Protein AF-A0A2K0TMP1-F1 (afdb_monomer)

Solvent-accessible surface area (backbone atoms only — not comparable to full-atom values): 8000 Å² total; per-residue (Å²): 134,85,77,76,78,78,83,84,78,79,80,67,74,76,76,42,83,90,82,24,94,43,70,71,46,28,53,32,49,29,32,30,68,50,30,31,37,39,66,62,42,82,74,44,82,75,46,75,49,75,48,69,54,91,88,48,73,89,45,79,44,72,51,75,42,67,46,66,42,67,35,92,82,50,64,29,93,57,67,67,81,79,81,83,75,72,62,87,88,44,94,84,62,69,68,80,75,79,22,64,34,68,48,76,90,85,43,91,80,86,81,91,75,55,78,86,70,63,76,131

Foldseek 3Di:
DDPPPPDDDDFFDDDDVVQDPDPVSRVQVRCCQFWVWGFPDFDDFPDWDWDADPVCNVDIDIDTDTDTDTDLPRQRPDDQPPDPDDPVPDPVPPPSRRGTDGDVVVDPDDDDDDPVRPDD

Sequence (120 aa):
MIQRQAAGELPGGSFEPTLDATILQAVGRELWEETGLRLRRARRLVNEVEFQDNHYTECLWRNATFVVDLDDTAIGTGRAATDHIRDKSNPRNVEPSILVRIDPQEHQDWGWATEAEVIN

pLDDT: mean 76.3, std 20.59, range [31.25, 97.69]

Organism: NCBI:txid398673

Structure (mmCIF, N/CA/C/O backbone):
data_AF-A0A2K0TMP1-F1
#
_entry.id   AF-A0A2K0TMP1-F1
#
loop_
_atom_site.group_PDB
_atom_site.id
_atom_site.type_symbol
_atom_site.label_atom_id
_atom_site.label_alt_id
_atom_site.label_comp_id
_atom_site.label_asym_id
_atom_site.label_entity_id
_atom_site.label_seq_id
_atom_site.pdbx_PDB_ins_code
_atom_site.Cartn_x
_atom_site.Cartn_y
_atom_site.Cartn_z
_atom_site.occupancy
_atom_site.B_iso_or_equiv
_atom_site.auth_seq_id
_atom_site.auth_comp_id
_atom_site.auth_asym_id
_atom_site.auth_atom_id
_atom_site.pdbx_PDB_model_num
ATOM 1 N N . MET A 1 1 ? 6.563 25.337 -23.089 1.00 31.95 1 MET A N 1
ATOM 2 C CA . MET A 1 1 ? 5.722 24.129 -22.977 1.00 31.95 1 MET A CA 1
ATOM 3 C C . MET A 1 1 ? 6.041 23.518 -21.622 1.00 31.95 1 MET A C 1
ATOM 5 O O . MET A 1 1 ? 7.115 22.958 -21.468 1.00 31.95 1 MET A O 1
ATOM 9 N N . ILE A 1 2 ? 5.222 23.790 -20.604 1.00 31.25 2 ILE A N 1
ATOM 10 C CA . ILE A 1 2 ? 5.467 23.307 -19.237 1.00 31.25 2 ILE A CA 1
ATOM 11 C C . ILE A 1 2 ? 4.972 21.863 -19.209 1.00 31.25 2 ILE A C 1
ATOM 13 O O . ILE A 1 2 ? 3.766 21.635 -19.268 1.00 31.25 2 ILE A O 1
ATOM 17 N N . GLN A 1 3 ? 5.892 20.899 -19.209 1.00 35.09 3 GLN A N 1
ATOM 18 C CA . GLN A 1 3 ? 5.539 19.520 -18.896 1.00 35.09 3 GLN A CA 1
ATOM 19 C C . GLN A 1 3 ? 5.089 19.499 -17.436 1.00 35.09 3 GLN A C 1
ATOM 21 O O . GLN A 1 3 ? 5.877 19.782 -16.536 1.00 35.09 3 GLN A O 1
ATOM 26 N N . ARG A 1 4 ? 3.798 19.252 -17.207 1.00 35.34 4 ARG A N 1
ATOM 27 C CA . ARG A 1 4 ? 3.301 18.920 -15.875 1.00 35.34 4 ARG A CA 1
ATOM 28 C C . ARG A 1 4 ? 3.963 17.596 -15.501 1.00 35.34 4 ARG A C 1
ATOM 30 O O . ARG A 1 4 ? 3.686 16.594 -16.150 1.00 35.34 4 ARG A O 1
ATOM 37 N N . GLN A 1 5 ? 4.854 17.601 -14.514 1.00 38.62 5 GLN A N 1
ATOM 38 C CA . GLN A 1 5 ? 5.232 16.369 -13.830 1.00 38.62 5 GLN A CA 1
ATOM 39 C C . GLN A 1 5 ? 3.940 15.803 -13.236 1.00 38.62 5 GLN A C 1
ATOM 41 O O . GLN A 1 5 ? 3.321 16.449 -12.391 1.00 38.62 5 GLN A O 1
ATOM 46 N N . ALA A 1 6 ? 3.476 14.659 -13.734 1.00 52.34 6 ALA A N 1
ATOM 47 C CA . ALA A 1 6 ? 2.511 13.871 -12.987 1.00 52.34 6 ALA A CA 1
ATOM 48 C C . ALA A 1 6 ? 3.246 13.392 -11.729 1.00 52.34 6 ALA A C 1
ATOM 50 O O . ALA A 1 6 ? 4.286 12.743 -11.839 1.00 52.34 6 ALA A O 1
ATOM 51 N N . ALA A 1 7 ? 2.778 13.800 -10.550 1.00 65.88 7 ALA A N 1
ATOM 52 C CA . ALA A 1 7 ? 3.288 13.263 -9.298 1.00 65.88 7 ALA A CA 1
ATOM 53 C C . ALA A 1 7 ? 2.801 11.813 -9.203 1.00 65.88 7 ALA A C 1
ATOM 55 O O . ALA A 1 7 ? 1.596 11.578 -9.171 1.00 65.88 7 ALA A O 1
ATOM 56 N N . GLY A 1 8 ? 3.724 10.854 -9.265 1.00 74.19 8 GLY A N 1
ATOM 57 C CA . GLY A 1 8 ? 3.404 9.450 -9.032 1.00 74.19 8 GLY A CA 1
ATOM 58 C C . GLY A 1 8 ? 3.243 9.197 -7.537 1.00 74.19 8 GLY A C 1
ATOM 59 O O . GLY A 1 8 ? 4.058 9.671 -6.745 1.00 74.19 8 GLY A O 1
ATOM 60 N N . GLU A 1 9 ? 2.216 8.443 -7.166 1.00 85.31 9 GLU A N 1
ATOM 61 C CA . GLU A 1 9 ? 1.976 7.990 -5.797 1.00 85.31 9 GLU A CA 1
ATOM 62 C C . GLU A 1 9 ? 2.087 6.461 -5.746 1.00 85.31 9 GLU A C 1
ATOM 64 O O . GLU A 1 9 ? 1.864 5.769 -6.742 1.00 85.31 9 GLU A O 1
ATOM 69 N N . LEU A 1 10 ? 2.503 5.933 -4.594 1.00 89.75 10 LEU A N 1
ATOM 70 C CA . LEU A 1 10 ? 2.437 4.495 -4.328 1.00 89.75 10 LEU A CA 1
ATOM 71 C C . LEU A 1 10 ? 1.002 4.144 -3.922 1.00 89.75 10 LEU A C 1
ATOM 73 O O . LEU A 1 10 ? 0.387 4.968 -3.246 1.00 89.75 10 LEU A O 1
ATOM 77 N N . PRO A 1 11 ? 0.498 2.939 -4.249 1.00 90.62 11 PRO A N 1
ATOM 78 C CA . PRO A 1 11 ? -0.850 2.571 -3.857 1.00 90.62 11 PRO A CA 1
ATOM 79 C C . PRO A 1 11 ? -0.988 2.501 -2.338 1.00 90.62 11 PRO A C 1
ATOM 81 O O . PRO A 1 11 ? -0.086 1.985 -1.657 1.00 90.62 11 PRO A O 1
ATOM 84 N N . GLY A 1 12 ? -2.104 2.991 -1.803 1.00 92.94 12 GLY A N 1
ATOM 85 C CA . GLY A 1 12 ? -2.320 3.018 -0.365 1.00 92.94 12 GLY A CA 1
ATOM 86 C C . GLY A 1 12 ? -3.399 3.990 0.095 1.00 92.94 12 GLY A C 1
ATOM 87 O O . GLY A 1 12 ? -3.641 5.035 -0.492 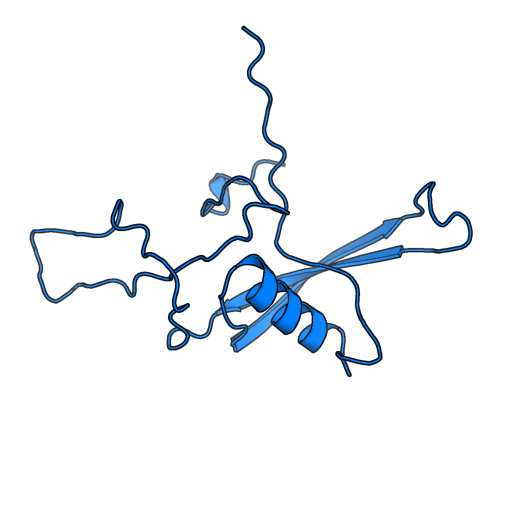1.00 92.94 12 GLY A O 1
ATOM 88 N N . GLY A 1 13 ? -3.939 3.699 1.273 1.00 92.69 13 GLY A N 1
ATOM 89 C CA . GLY A 1 13 ? -4.972 4.501 1.904 1.00 92.69 13 GLY A CA 1
ATOM 90 C C . GLY A 1 13 ? -4.990 4.328 3.417 1.00 92.69 13 GLY A C 1
ATOM 91 O O . GLY A 1 13 ? -4.018 3.881 4.040 1.00 92.69 13 GLY A O 1
ATOM 92 N N . SER A 1 14 ? -6.090 4.753 4.031 1.00 93.56 14 SER A N 1
ATOM 93 C CA . SER A 1 14 ? -6.217 4.777 5.487 1.00 93.56 14 SER A CA 1
ATOM 94 C C . SER A 1 14 ? -6.527 3.393 6.051 1.00 93.56 14 SER A C 1
ATOM 96 O O . SER A 1 14 ? -7.261 2.606 5.465 1.00 93.56 14 SER A O 1
ATOM 98 N N . PHE A 1 15 ? -6.009 3.111 7.246 1.00 95.50 15 PHE A N 1
ATOM 99 C CA . PHE A 1 15 ? -6.449 1.954 8.020 1.00 95.50 15 PHE A CA 1
ATOM 100 C C . PHE A 1 15 ? -7.910 2.140 8.447 1.00 95.50 15 PHE A C 1
ATOM 102 O O . PHE A 1 15 ? -8.239 3.123 9.116 1.00 95.50 15 PHE A O 1
ATOM 109 N N . GLU A 1 16 ? -8.764 1.171 8.129 1.00 95.75 16 GLU A N 1
ATOM 110 C CA . GLU A 1 16 ? -10.176 1.192 8.491 1.00 95.75 16 GLU A CA 1
ATOM 111 C C . GLU A 1 16 ? -10.482 0.117 9.540 1.00 95.75 16 GLU A C 1
ATOM 113 O O . GLU A 1 16 ? -10.544 -1.063 9.202 1.00 95.75 16 GLU A O 1
ATOM 118 N N . PRO A 1 17 ? -10.767 0.469 10.809 1.00 94.81 17 PRO A N 1
ATOM 119 C CA . PRO A 1 17 ? -10.970 -0.517 11.880 1.00 94.81 17 PRO A CA 1
ATOM 120 C C . PRO A 1 17 ? -12.109 -1.523 11.640 1.00 94.81 17 PRO A C 1
ATOM 122 O O . PRO A 1 17 ? -12.174 -2.559 12.300 1.00 94.81 17 PRO A O 1
ATOM 125 N N . THR A 1 18 ? -13.046 -1.202 10.744 1.00 97.00 18 THR A N 1
ATOM 126 C CA . THR A 1 18 ? -14.164 -2.075 10.361 1.00 97.00 18 THR A CA 1
ATOM 127 C 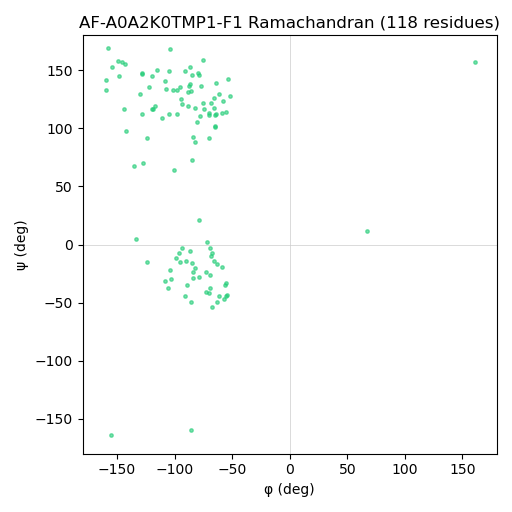C . THR A 1 18 ? -13.799 -3.098 9.290 1.00 97.00 18 THR A C 1
ATOM 129 O O . THR A 1 18 ? -14.475 -4.121 9.192 1.00 97.00 18 THR A O 1
ATOM 132 N N . LEU A 1 19 ? -12.765 -2.828 8.491 1.00 95.25 19 LEU A N 1
ATOM 133 C CA . LEU A 1 19 ? -12.308 -3.687 7.394 1.00 95.25 19 LEU A CA 1
ATOM 134 C C . LEU A 1 19 ? -10.975 -4.372 7.722 1.00 95.25 19 LEU A C 1
ATOM 136 O O . LEU A 1 19 ? -10.744 -5.512 7.319 1.00 95.25 19 LEU A O 1
ATOM 140 N N . ASP A 1 20 ? -10.132 -3.701 8.504 1.00 97.69 20 ASP A N 1
ATOM 141 C CA . ASP A 1 20 ? -8.745 -4.052 8.750 1.00 97.69 20 ASP A CA 1
ATOM 142 C C . ASP A 1 20 ? -8.537 -4.376 10.237 1.00 97.69 20 ASP A C 1
ATOM 144 O O . ASP A 1 20 ? -8.691 -3.535 11.119 1.00 97.69 20 ASP A O 1
ATOM 148 N N . ALA A 1 21 ? -8.118 -5.604 10.543 1.00 96.56 21 ALA A N 1
ATOM 149 C CA . ALA A 1 21 ? -7.673 -5.974 11.889 1.00 96.56 21 ALA A CA 1
ATOM 150 C C . ALA A 1 21 ? -6.189 -5.635 12.126 1.00 96.56 21 ALA A C 1
ATOM 152 O O . ALA A 1 21 ? -5.730 -5.632 13.268 1.00 96.56 21 ALA A O 1
ATOM 153 N N . THR A 1 22 ? -5.416 -5.373 11.064 1.00 96.19 22 THR A N 1
ATOM 154 C CA . THR A 1 22 ? -4.002 -4.965 11.140 1.00 96.19 22 THR A CA 1
ATOM 155 C C . THR A 1 22 ? -3.640 -3.993 10.016 1.00 96.19 22 THR A C 1
ATOM 157 O O . THR A 1 22 ? -4.242 -4.033 8.948 1.00 96.19 22 THR A O 1
ATOM 160 N N . ILE A 1 23 ? -2.586 -3.190 10.201 1.00 95.38 23 ILE A N 1
ATOM 161 C CA . ILE A 1 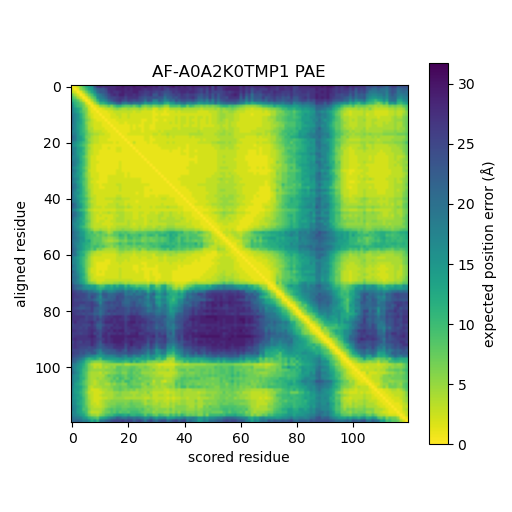23 ? -2.047 -2.313 9.141 1.00 95.38 23 ILE A CA 1
ATOM 162 C C . ILE A 1 23 ? -1.665 -3.117 7.886 1.00 95.38 23 ILE A C 1
ATOM 164 O O . ILE A 1 23 ? -1.857 -2.652 6.771 1.00 95.38 23 ILE A O 1
ATOM 168 N N . LEU A 1 24 ? -1.176 -4.353 8.038 1.00 96.75 24 LEU A N 1
ATOM 169 C CA . LEU A 1 24 ? -0.829 -5.194 6.886 1.00 96.75 24 LEU A CA 1
ATOM 170 C C . LEU A 1 24 ? -2.059 -5.658 6.091 1.00 96.75 24 LEU A C 1
ATOM 172 O O . LEU A 1 24 ? -1.938 -5.933 4.900 1.00 96.75 24 LEU A O 1
ATOM 176 N N . GLN A 1 25 ? -3.227 -5.748 6.732 1.00 96.31 25 GLN A N 1
ATOM 177 C CA . GLN A 1 25 ? -4.483 -5.997 6.025 1.00 96.31 25 GLN A CA 1
ATOM 178 C C . GLN A 1 25 ? -4.928 -4.766 5.240 1.00 96.31 25 GLN A C 1
ATOM 180 O O . GLN A 1 25 ? -5.268 -4.938 4.074 1.00 96.31 25 GLN A O 1
ATOM 185 N N . ALA A 1 26 ? -4.793 -3.561 5.808 1.00 97.06 26 ALA A N 1
ATOM 186 C CA . ALA A 1 26 ? -5.027 -2.319 5.069 1.00 97.06 26 ALA A CA 1
ATOM 187 C C . ALA A 1 26 ? -4.127 -2.240 3.823 1.00 97.06 26 ALA A C 1
ATOM 189 O O . ALA A 1 26 ? -4.624 -2.055 2.721 1.00 97.06 26 ALA A O 1
ATOM 190 N N . VAL A 1 27 ? -2.824 -2.532 3.954 1.00 96.69 27 VAL A N 1
ATOM 191 C CA . VAL A 1 27 ? -1.896 -2.602 2.802 1.00 96.69 27 VAL A CA 1
ATOM 192 C C . VAL A 1 27 ? -2.393 -3.572 1.724 1.00 96.69 27 VAL A C 1
ATOM 194 O O . VAL A 1 27 ? -2.312 -3.273 0.537 1.00 96.69 27 VAL A O 1
ATOM 197 N N . GLY A 1 28 ? -2.890 -4.749 2.116 1.00 94.94 28 GLY A N 1
ATOM 198 C CA . GLY A 1 28 ? -3.410 -5.734 1.168 1.00 94.94 28 GLY A CA 1
ATOM 199 C C . GLY A 1 28 ? -4.720 -5.311 0.497 1.00 94.94 28 GLY A C 1
ATOM 200 O O . GLY A 1 28 ? -4.903 -5.601 -0.685 1.00 94.94 28 GLY A O 1
ATOM 201 N N . ARG A 1 29 ? -5.610 -4.645 1.241 1.00 95.38 29 ARG A N 1
ATOM 202 C CA . ARG A 1 29 ? -6.892 -4.129 0.753 1.00 95.38 29 ARG A CA 1
ATOM 203 C C . ARG A 1 29 ? -6.680 -2.999 -0.253 1.00 95.38 29 ARG A C 1
ATOM 205 O O . ARG A 1 29 ? -7.120 -3.144 -1.387 1.00 95.38 29 ARG A O 1
ATOM 212 N N . GLU A 1 30 ? -5.926 -1.970 0.123 1.00 95.19 30 GLU A N 1
ATOM 213 C CA . GLU A 1 30 ? -5.654 -0.794 -0.720 1.00 95.19 30 GLU A CA 1
ATOM 214 C C . GLU A 1 30 ? -4.916 -1.187 -2.008 1.00 95.19 30 GLU A C 1
ATOM 216 O O . GLU A 1 30 ? -5.319 -0.825 -3.112 1.00 95.19 30 GLU A O 1
ATOM 221 N N . LEU A 1 31 ? -3.900 -2.061 -1.904 1.00 92.38 31 LEU A N 1
ATOM 222 C CA . LEU A 1 31 ? -3.218 -2.611 -3.079 1.00 92.38 31 LEU A CA 1
ATOM 223 C C . LEU A 1 31 ? -4.213 -3.278 -4.043 1.00 92.38 31 LEU A C 1
ATOM 225 O O . LEU A 1 31 ? -4.130 -3.084 -5.257 1.00 92.38 31 LEU A O 1
ATOM 229 N N . TRP A 1 32 ? -5.157 -4.067 -3.529 1.00 89.94 32 TRP A N 1
ATOM 230 C CA . TRP A 1 32 ? -6.152 -4.737 -4.363 1.00 89.94 32 TRP A CA 1
ATOM 231 C C . TRP A 1 32 ? -7.178 -3.769 -4.965 1.00 89.94 32 TRP A C 1
ATOM 233 O O . TRP A 1 32 ? -7.550 -3.921 -6.135 1.00 89.94 32 TRP A O 1
ATOM 243 N N . GLU A 1 33 ? -7.647 -2.801 -4.184 1.00 88.25 33 GLU A N 1
ATOM 244 C CA . GLU A 1 33 ? -8.651 -1.817 -4.592 1.00 88.25 33 GLU A CA 1
ATOM 245 C C . GLU A 1 33 ? -8.127 -0.948 -5.740 1.00 88.25 33 GLU A C 1
ATOM 247 O O . GLU A 1 33 ? -8.763 -0.921 -6.804 1.00 88.25 33 GLU A O 1
ATOM 252 N N . GLU A 1 34 ? -6.921 -0.397 -5.586 1.00 87.81 34 GLU A N 1
ATOM 253 C CA . GLU A 1 34 ? -6.318 0.547 -6.533 1.00 87.81 34 GLU A CA 1
ATOM 254 C C . GLU A 1 34 ? -5.608 -0.107 -7.722 1.00 87.81 34 GLU A C 1
ATOM 256 O O . GLU A 1 34 ? -5.509 0.502 -8.786 1.00 87.81 34 GLU A O 1
ATOM 261 N N . THR A 1 35 ? -5.081 -1.330 -7.559 1.00 86.19 35 THR A N 1
ATOM 262 C CA . THR A 1 35 ? -4.246 -1.968 -8.600 1.00 86.19 35 THR A CA 1
ATOM 263 C C . THR A 1 35 ? -4.756 -3.329 -9.059 1.00 86.19 35 THR A C 1
ATOM 265 O O . THR A 1 35 ? -4.309 -3.843 -10.084 1.00 86.19 35 THR A O 1
ATOM 268 N N . GLY A 1 36 ? -5.674 -3.960 -8.322 1.00 83.94 36 GLY A N 1
ATOM 269 C CA . GLY A 1 36 ? -6.084 -5.343 -8.579 1.00 83.94 36 GLY A CA 1
ATOM 270 C C . GLY A 1 36 ? -4.990 -6.382 -8.309 1.00 83.94 36 GLY A C 1
ATOM 271 O O . GLY A 1 36 ? -5.150 -7.538 -8.700 1.00 83.94 36 GLY A O 1
ATOM 272 N N . LEU A 1 37 ? -3.889 -6.001 -7.657 1.00 86.56 37 LEU A N 1
ATOM 273 C CA . LEU A 1 37 ? -2.820 -6.909 -7.252 1.00 86.56 37 LEU A CA 1
ATOM 274 C C . LEU A 1 37 ? -3.079 -7.433 -5.843 1.00 86.56 37 LEU A C 1
ATOM 276 O O . LEU A 1 37 ? -3.674 -6.753 -5.011 1.00 86.56 37 LEU A O 1
ATOM 280 N N 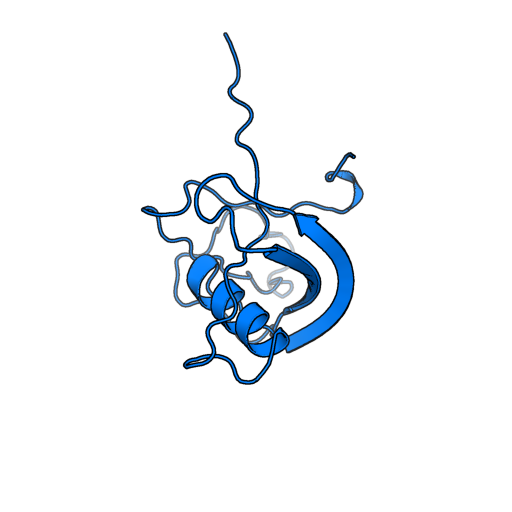. ARG A 1 38 ? -2.638 -8.660 -5.553 1.00 88.69 38 ARG A N 1
ATOM 281 C CA . ARG A 1 38 ? -2.788 -9.236 -4.211 1.00 88.69 38 ARG A CA 1
ATOM 282 C C . ARG A 1 38 ? -1.465 -9.295 -3.481 1.00 88.69 38 ARG A C 1
ATOM 284 O O . ARG A 1 38 ? -0.460 -9.768 -4.008 1.00 88.69 38 ARG A O 1
ATOM 291 N N . LEU A 1 39 ? -1.512 -8.869 -2.226 1.00 92.31 39 LEU A N 1
ATOM 292 C CA . LEU A 1 39 ? -0.416 -9.010 -1.286 1.00 92.31 39 LEU A CA 1
ATOM 293 C C . LEU A 1 39 ? -0.209 -10.491 -0.944 1.00 92.31 39 LEU A C 1
ATOM 295 O O . LEU A 1 39 ? -1.104 -11.133 -0.398 1.00 92.31 39 LEU A O 1
ATOM 299 N N . ARG A 1 40 ? 0.996 -11.013 -1.189 1.00 92.19 40 ARG A N 1
ATOM 300 C CA . ARG A 1 40 ? 1.428 -12.315 -0.661 1.00 92.19 40 ARG A CA 1
ATOM 301 C C . ARG A 1 40 ? 2.116 -12.163 0.687 1.00 92.19 40 ARG A C 1
ATOM 303 O O . ARG A 1 40 ? 1.891 -12.962 1.595 1.00 92.19 40 ARG A O 1
ATOM 310 N N . ARG A 1 41 ? 3.002 -11.169 0.807 1.00 94.25 41 ARG A N 1
ATOM 311 C CA . ARG A 1 41 ? 3.812 -10.943 2.012 1.00 94.25 41 ARG A CA 1
ATOM 312 C C . ARG A 1 41 ? 4.336 -9.515 2.084 1.00 94.25 41 ARG A C 1
ATOM 314 O O . ARG A 1 41 ? 4.979 -9.058 1.150 1.00 94.25 41 ARG A O 1
ATOM 321 N N . ALA A 1 42 ? 4.205 -8.863 3.238 1.00 95.25 42 ALA A N 1
ATOM 322 C CA . ALA A 1 42 ? 4.996 -7.670 3.535 1.00 95.25 42 ALA A CA 1
ATOM 323 C C . ALA A 1 42 ? 6.438 -8.075 3.884 1.00 95.25 42 ALA A C 1
ATOM 325 O O . ALA A 1 42 ? 6.668 -8.877 4.792 1.00 95.25 42 ALA A O 1
ATOM 326 N N . ARG A 1 43 ? 7.416 -7.557 3.136 1.00 95.06 43 ARG A N 1
ATOM 327 C CA . ARG A 1 43 ? 8.842 -7.873 3.313 1.00 95.06 43 ARG A CA 1
ATOM 328 C C . ARG A 1 43 ? 9.486 -6.990 4.365 1.00 95.06 43 ARG A C 1
ATOM 330 O O . ARG A 1 43 ? 10.213 -7.497 5.216 1.00 95.06 43 ARG A O 1
ATOM 337 N N . ARG A 1 44 ? 9.273 -5.676 4.261 1.00 94.75 44 ARG A N 1
ATOM 338 C CA . ARG A 1 44 ? 9.941 -4.675 5.099 1.00 94.75 44 ARG A CA 1
ATOM 339 C C . ARG A 1 44 ? 9.164 -3.361 5.112 1.00 94.75 44 ARG A C 1
ATOM 341 O O . ARG A 1 44 ? 8.689 -2.940 4.063 1.00 94.75 44 ARG A O 1
ATOM 348 N N . LEU A 1 45 ? 9.111 -2.707 6.272 1.00 95.75 45 LEU A N 1
ATOM 349 C CA . LEU A 1 45 ? 8.762 -1.291 6.411 1.00 95.75 45 LEU A CA 1
ATOM 350 C C . LEU A 1 45 ? 9.955 -0.450 5.935 1.00 95.75 45 LEU A C 1
ATOM 352 O O . LEU A 1 45 ? 11.053 -0.562 6.489 1.00 95.75 45 LEU A O 1
ATOM 356 N N . VAL A 1 46 ? 9.771 0.325 4.872 1.00 92.94 46 VAL A N 1
ATOM 357 C CA . VAL A 1 46 ? 10.846 1.108 4.243 1.00 92.94 46 VAL A CA 1
ATOM 358 C C . VAL A 1 46 ? 10.782 2.589 4.566 1.00 92.94 46 VAL A C 1
ATOM 360 O O . VAL A 1 46 ? 11.818 3.244 4.505 1.00 92.94 46 VAL A O 1
ATOM 363 N N . ASN A 1 47 ? 9.612 3.090 4.951 1.00 92.44 47 ASN A N 1
ATOM 364 C CA . ASN A 1 47 ? 9.439 4.464 5.386 1.00 92.44 47 ASN A CA 1
ATOM 365 C C . ASN A 1 47 ? 8.327 4.549 6.432 1.00 92.44 47 ASN A C 1
ATOM 367 O O . ASN A 1 47 ? 7.340 3.820 6.342 1.00 92.44 47 ASN A O 1
ATOM 371 N N . GLU A 1 48 ? 8.489 5.442 7.398 1.00 95.50 48 GLU A N 1
ATOM 372 C CA . GLU A 1 48 ? 7.465 5.786 8.378 1.00 95.50 48 GLU A CA 1
ATOM 373 C C . GLU A 1 48 ? 7.574 7.282 8.666 1.00 95.50 48 GLU A C 1
ATOM 375 O O . GLU A 1 48 ? 8.610 7.753 9.137 1.00 95.50 48 GLU A O 1
ATOM 380 N N . VAL A 1 49 ? 6.524 8.032 8.341 1.00 94.31 49 VAL A N 1
ATOM 381 C CA . VAL A 1 49 ? 6.497 9.490 8.494 1.00 94.31 49 VAL A CA 1
ATOM 382 C C . VAL A 1 49 ? 5.239 9.891 9.235 1.00 94.31 49 VAL A C 1
ATOM 384 O O 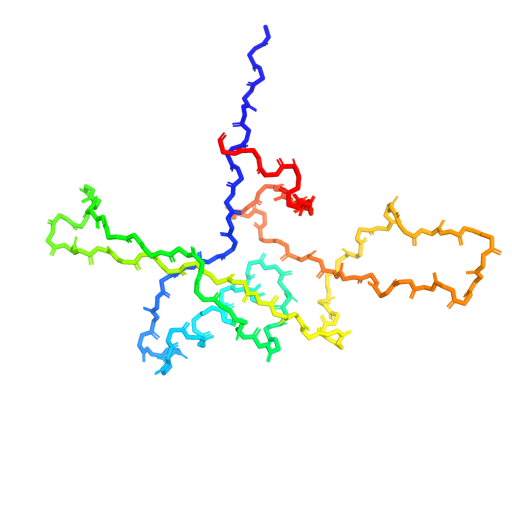. VAL A 1 49 ? 4.133 9.508 8.855 1.00 94.31 49 VAL A O 1
ATOM 387 N N . GLU A 1 50 ? 5.421 10.700 10.272 1.00 95.69 50 GLU A N 1
ATOM 388 C CA . GLU A 1 50 ? 4.325 11.384 10.940 1.00 95.69 50 GLU A CA 1
ATOM 389 C C . GLU A 1 50 ? 4.160 12.791 10.375 1.00 95.69 50 GLU A C 1
ATOM 391 O O . GLU A 1 50 ? 5.139 13.515 10.179 1.00 95.69 50 GLU A O 1
ATOM 396 N N . PHE A 1 51 ? 2.920 13.184 10.109 1.00 91.94 51 PHE A N 1
ATOM 397 C CA . PHE A 1 51 ? 2.596 14.513 9.611 1.00 91.94 51 PHE A CA 1
ATOM 398 C C . PHE A 1 51 ? 1.215 14.949 10.100 1.00 91.94 51 PHE A C 1
ATOM 400 O O . PHE A 1 51 ? 0.371 14.137 10.471 1.00 91.94 51 PHE A O 1
ATOM 407 N N . GLN A 1 52 ? 0.990 16.256 10.112 1.00 93.25 52 GLN A N 1
ATOM 408 C CA . GLN A 1 52 ? -0.330 16.844 10.310 1.00 93.25 52 GLN A CA 1
ATOM 409 C C . GLN A 1 52 ? -0.783 17.417 8.974 1.00 93.25 52 GLN A C 1
ATOM 411 O O . GLN A 1 52 ? 0.030 17.988 8.243 1.00 93.25 52 GLN A O 1
ATOM 416 N N . ASP A 1 53 ? -2.063 17.266 8.653 1.00 85.44 53 ASP A N 1
ATOM 417 C CA . ASP A 1 53 ? -2.659 17.974 7.527 1.00 85.44 53 ASP A CA 1
ATOM 418 C C . ASP A 1 53 ? -3.524 19.144 8.024 1.00 85.44 53 ASP A C 1
ATOM 420 O O . ASP A 1 53 ? -3.809 19.294 9.214 1.00 85.44 53 ASP A O 1
ATOM 424 N N . ASN A 1 54 ? -3.929 20.005 7.091 1.00 86.69 54 ASN A N 1
ATOM 425 C CA . ASN A 1 54 ? -4.752 21.176 7.400 1.00 86.69 54 ASN A CA 1
ATOM 426 C C . ASN A 1 54 ? -6.264 20.880 7.402 1.00 86.69 54 ASN A C 1
ATOM 428 O O . ASN A 1 54 ? -7.051 21.775 7.705 1.00 86.69 54 ASN A O 1
ATOM 432 N N . HIS A 1 55 ? -6.681 19.670 7.023 1.00 84.19 55 HIS A N 1
ATOM 433 C CA . HIS A 1 55 ? -8.086 19.260 6.953 1.00 84.19 55 HIS A CA 1
ATOM 434 C C . HIS A 1 55 ? -8.566 18.672 8.287 1.00 84.19 55 HIS A C 1
ATOM 436 O O . HIS A 1 55 ? -9.699 18.914 8.699 1.00 84.19 55 HIS A O 1
ATOM 442 N N . TYR A 1 56 ? -7.681 17.973 8.993 1.00 84.19 56 TYR A N 1
ATOM 443 C CA . TYR A 1 56 ? -7.896 17.328 10.279 1.00 84.19 56 TYR A CA 1
ATOM 444 C C . TYR A 1 56 ? -6.807 17.782 11.249 1.00 84.19 56 TYR A C 1
ATOM 446 O O . TYR A 1 56 ? -5.937 17.017 11.650 1.00 84.19 56 TYR A O 1
ATOM 454 N N . THR A 1 57 ? -6.869 19.051 11.651 1.00 84.12 57 THR A N 1
ATOM 455 C CA . THR A 1 57 ? -5.816 19.724 12.436 1.00 84.12 57 THR A CA 1
ATOM 456 C C . THR A 1 57 ? -5.565 19.128 13.823 1.00 84.12 57 THR A C 1
ATOM 458 O O . THR A 1 57 ? -4.547 19.418 14.442 1.00 84.12 57 THR A O 1
ATOM 461 N N . GLU A 1 58 ? -6.492 18.319 14.338 1.00 88.44 58 GLU A N 1
ATOM 462 C CA . GLU A 1 58 ? -6.333 17.588 15.604 1.00 88.44 58 GLU A CA 1
ATOM 463 C C . GLU A 1 58 ? -5.796 16.160 15.408 1.00 88.44 58 GLU A C 1
ATOM 465 O O . GLU A 1 58 ? -5.565 15.443 16.382 1.00 88.44 58 GLU A O 1
ATOM 470 N N . CYS A 1 59 ? -5.593 15.730 14.160 1.00 89.25 59 CYS A N 1
ATOM 471 C CA . CYS A 1 59 ? -5.104 14.403 13.826 1.00 89.25 59 CYS A CA 1
ATOM 472 C C . CYS A 1 59 ? -3.594 14.434 13.560 1.00 89.25 59 CYS A C 1
ATOM 474 O O . CYS A 1 59 ? -3.087 15.273 12.815 1.00 89.25 59 CYS A O 1
ATOM 476 N N . LEU A 1 60 ? -2.874 13.489 14.166 1.00 91.00 60 LEU A N 1
ATOM 477 C CA . LEU A 1 60 ? -1.516 13.151 13.764 1.00 91.00 60 LEU A CA 1
ATOM 478 C C . LEU A 1 60 ? -1.596 11.919 12.866 1.00 91.00 60 LEU A C 1
ATOM 480 O O . LEU A 1 60 ? -1.942 10.831 13.329 1.00 91.00 60 LEU A O 1
ATOM 484 N N . TRP A 1 61 ? -1.273 12.099 11.592 1.00 92.69 61 TRP A N 1
ATOM 485 C CA . TRP A 1 61 ? -1.219 11.017 10.624 1.00 92.69 61 TRP A CA 1
ATOM 486 C C . TRP A 1 61 ? 0.130 10.323 10.688 1.00 92.69 61 TRP A C 1
ATOM 488 O O . TRP A 1 61 ? 1.161 10.959 10.904 1.00 92.69 61 TRP A O 1
ATOM 498 N N . ARG A 1 62 ? 0.121 9.014 10.447 1.00 94.56 62 ARG A N 1
ATOM 499 C CA . ARG A 1 62 ? 1.322 8.197 10.298 1.00 94.56 62 ARG A CA 1
ATOM 500 C C . ARG A 1 62 ? 1.208 7.404 9.004 1.00 94.56 62 ARG A C 1
ATOM 502 O O . ARG A 1 62 ? 0.368 6.515 8.901 1.00 94.56 62 ARG A O 1
ATOM 509 N N . ASN A 1 63 ? 2.055 7.725 8.032 1.00 94.12 63 ASN A N 1
ATOM 510 C CA . ASN A 1 63 ? 2.175 6.970 6.788 1.00 94.12 63 ASN A CA 1
ATOM 511 C C . ASN A 1 63 ? 3.308 5.950 6.928 1.00 94.12 63 ASN A C 1
ATOM 513 O O . ASN A 1 63 ? 4.434 6.320 7.259 1.00 94.12 63 ASN A O 1
ATOM 517 N N . ALA A 1 64 ? 2.999 4.678 6.678 1.00 95.88 64 ALA A N 1
ATOM 518 C CA . ALA A 1 64 ? 3.936 3.565 6.712 1.00 95.88 64 ALA A CA 1
ATOM 519 C C . ALA A 1 64 ? 4.016 2.907 5.326 1.00 95.88 64 ALA A C 1
ATOM 521 O O . ALA A 1 64 ? 3.043 2.333 4.842 1.00 95.88 64 ALA A O 1
ATOM 522 N N . THR A 1 65 ? 5.191 2.948 4.698 1.00 95.00 65 THR A N 1
ATOM 523 C CA . THR A 1 65 ? 5.425 2.402 3.352 1.00 95.00 65 THR A CA 1
ATOM 524 C C . THR A 1 65 ? 6.127 1.054 3.432 1.00 95.00 65 THR A C 1
ATOM 526 O O . THR A 1 65 ? 7.153 0.920 4.103 1.00 95.00 65 THR A O 1
ATOM 529 N N . PHE A 1 66 ? 5.636 0.059 2.695 1.00 95.31 66 PHE A N 1
ATOM 530 C CA . PHE A 1 66 ? 6.176 -1.299 2.715 1.00 95.31 66 PHE A CA 1
ATOM 531 C C . PHE A 1 66 ? 6.690 -1.739 1.347 1.00 95.31 66 PHE A C 1
ATOM 533 O O . PHE A 1 66 ? 6.091 -1.451 0.317 1.00 95.31 66 PHE A O 1
ATOM 540 N N . VAL A 1 67 ? 7.761 -2.533 1.353 1.00 94.06 67 VAL A N 1
ATOM 541 C CA . VAL A 1 67 ? 8.087 -3.415 0.225 1.00 94.06 67 VAL A CA 1
ATOM 542 C C . VAL A 1 67 ? 7.315 -4.712 0.410 1.00 94.06 67 VAL A C 1
ATOM 544 O O . VAL A 1 67 ? 7.337 -5.300 1.499 1.00 94.06 67 VAL A O 1
ATOM 547 N N . VAL A 1 68 ? 6.657 -5.171 -0.651 1.00 93.81 68 VAL A N 1
ATOM 548 C CA . VAL A 1 68 ? 5.768 -6.334 -0.626 1.00 93.81 68 VAL A CA 1
ATOM 549 C C . VAL A 1 68 ? 6.118 -7.335 -1.724 1.00 93.81 68 VAL A C 1
ATOM 551 O O . VAL A 1 68 ? 6.543 -6.956 -2.811 1.00 93.81 68 VAL A O 1
ATOM 554 N N . ASP A 1 69 ? 5.921 -8.619 -1.438 1.00 91.69 69 ASP A N 1
ATOM 555 C CA . ASP A 1 69 ? 5.829 -9.650 -2.466 1.00 91.69 69 ASP A CA 1
ATOM 556 C C . ASP A 1 69 ? 4.370 -9.742 -2.926 1.00 91.69 69 ASP A C 1
ATOM 558 O O . ASP A 1 69 ? 3.450 -9.786 -2.095 1.00 91.69 69 ASP A O 1
ATOM 562 N N . LEU A 1 70 ? 4.170 -9.834 -4.237 1.00 88.69 70 LEU A N 1
ATOM 563 C CA . LEU A 1 70 ? 2.862 -10.065 -4.840 1.00 88.69 70 LEU A CA 1
ATOM 564 C C . LEU A 1 70 ? 2.552 -11.562 -4.920 1.00 88.69 70 LEU A C 1
ATOM 566 O O . LEU A 1 70 ? 3.454 -12.401 -4.987 1.00 88.69 70 LEU A O 1
ATOM 570 N N . ASP A 1 71 ? 1.266 -11.892 -4.899 1.00 84.56 71 ASP A N 1
ATOM 571 C CA . ASP A 1 71 ? 0.789 -13.228 -5.241 1.00 84.56 71 ASP A CA 1
ATOM 572 C C . ASP A 1 71 ? 0.794 -13.379 -6.767 1.00 84.56 71 ASP A C 1
ATOM 574 O O . ASP A 1 71 ? 0.003 -12.761 -7.478 1.00 84.56 71 ASP A O 1
ATOM 578 N N . ASP A 1 72 ? 1.707 -14.210 -7.262 1.00 64.31 72 ASP A N 1
ATOM 579 C CA . ASP A 1 72 ? 1.939 -14.519 -8.672 1.00 64.31 72 ASP A CA 1
ATOM 580 C C . ASP A 1 72 ? 0.791 -15.308 -9.322 1.00 64.31 72 ASP A C 1
ATOM 582 O O . ASP A 1 72 ? 0.736 -15.442 -10.545 1.00 64.31 72 ASP A O 1
ATOM 586 N N . THR A 1 73 ? -0.164 -15.787 -8.520 1.00 59.00 73 THR A N 1
ATOM 587 C CA . THR A 1 73 ? -1.385 -16.448 -8.999 1.00 59.00 73 THR A CA 1
ATOM 588 C C . THR A 1 73 ? -2.576 -15.498 -9.118 1.00 59.00 73 THR A C 1
ATOM 590 O O . THR A 1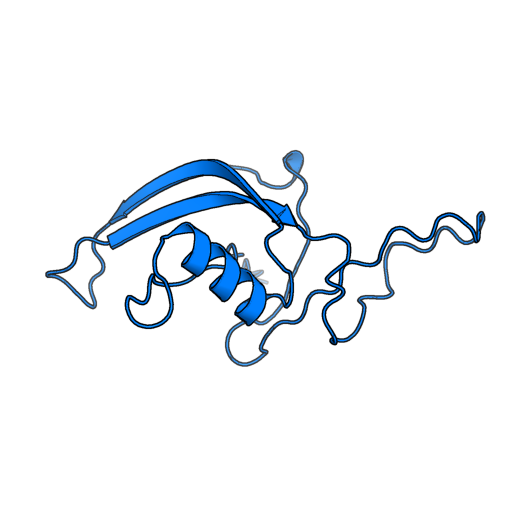 73 ? -3.565 -15.812 -9.788 1.00 59.00 73 THR A O 1
ATOM 593 N N . ALA A 1 74 ? -2.486 -14.314 -8.508 1.00 51.12 74 ALA A N 1
ATOM 594 C CA . ALA A 1 74 ? -3.533 -13.308 -8.519 1.00 51.12 74 ALA A CA 1
ATOM 595 C C . ALA A 1 74 ? -3.440 -12.440 -9.778 1.00 51.12 74 ALA A C 1
ATOM 597 O O . ALA A 1 74 ? -3.044 -11.278 -9.744 1.00 51.12 74 ALA A O 1
ATOM 598 N N . ILE A 1 75 ? -3.819 -13.017 -10.915 1.00 51.47 75 ILE A N 1
ATOM 599 C CA . ILE A 1 75 ? -4.038 -12.243 -12.135 1.00 51.47 75 ILE A CA 1
ATOM 600 C C . ILE A 1 75 ? -5.310 -11.413 -11.919 1.00 51.47 75 ILE A C 1
ATOM 602 O O . ILE A 1 75 ? -6.408 -11.966 -11.823 1.00 51.47 75 ILE A 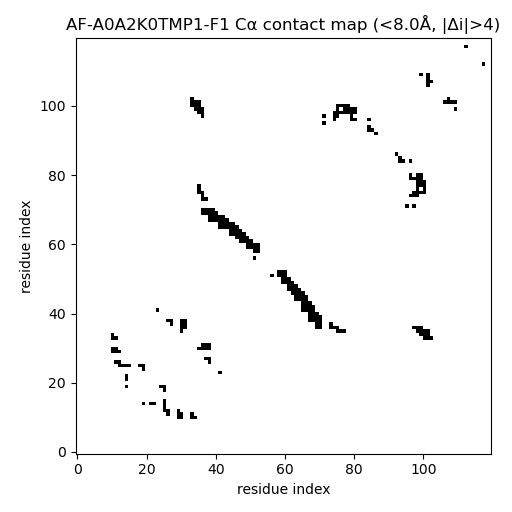O 1
ATOM 606 N N . GLY A 1 76 ? -5.170 -10.089 -11.815 1.00 48.31 76 GLY A N 1
ATOM 607 C CA . GLY A 1 76 ? -6.312 -9.176 -11.804 1.00 48.31 76 GLY A CA 1
ATOM 608 C C . GLY A 1 76 ? -7.203 -9.414 -13.029 1.00 48.31 76 GLY A C 1
ATOM 609 O O . GLY A 1 76 ? -6.718 -9.674 -14.126 1.00 48.31 76 GLY A O 1
ATOM 610 N N . THR A 1 77 ? -8.525 -9.322 -12.884 1.00 45.38 77 THR A N 1
ATOM 611 C CA . THR A 1 77 ? -9.492 -9.559 -13.979 1.00 45.38 77 THR A CA 1
ATOM 612 C C . THR A 1 77 ? -9.634 -8.374 -14.950 1.00 45.38 77 THR A C 1
ATOM 614 O O . THR A 1 77 ? -10.664 -8.224 -15.603 1.00 45.38 77 THR A O 1
ATOM 617 N N . GLY A 1 78 ? -8.645 -7.482 -15.008 1.00 46.31 78 GLY A N 1
ATOM 618 C CA . GLY A 1 78 ? -8.654 -6.293 -15.864 1.00 46.31 78 GLY A CA 1
ATOM 619 C C . GLY A 1 78 ? -8.137 -6.560 -17.285 1.00 46.31 78 GLY A C 1
ATOM 620 O O . GLY A 1 78 ? -8.116 -7.691 -17.768 1.00 46.31 78 GLY A O 1
ATOM 621 N N . ARG A 1 79 ? -7.713 -5.500 -17.982 1.00 43.22 79 ARG A N 1
ATOM 622 C CA . ARG A 1 79 ? -7.129 -5.573 -19.330 1.00 43.22 79 ARG A CA 1
ATOM 623 C C . ARG A 1 79 ? -5.604 -5.656 -19.211 1.00 43.22 79 ARG A C 1
ATOM 625 O O . ARG A 1 79 ? -4.999 -4.767 -18.628 1.00 43.22 79 ARG A O 1
ATOM 632 N N . ALA A 1 80 ? -4.987 -6.716 -19.736 1.00 47.16 80 ALA A N 1
ATOM 633 C CA . ALA A 1 80 ? -3.531 -6.843 -19.734 1.00 47.16 80 ALA A CA 1
ATOM 634 C C . ALA A 1 80 ? -2.938 -5.681 -20.536 1.00 47.16 80 ALA A C 1
ATOM 636 O O . ALA A 1 80 ? -3.356 -5.467 -21.676 1.00 47.16 80 ALA A O 1
ATOM 637 N N . ALA A 1 81 ? -1.965 -4.955 -19.980 1.00 43.06 81 ALA A N 1
ATOM 638 C CA . ALA A 1 81 ? -1.066 -4.177 -20.820 1.00 43.06 81 ALA A CA 1
ATOM 639 C C . ALA A 1 81 ? -0.270 -5.185 -21.653 1.00 43.06 81 ALA A C 1
ATOM 641 O O . ALA A 1 81 ? 0.637 -5.855 -21.166 1.00 43.06 81 ALA A O 1
ATOM 642 N N . THR A 1 82 ? -0.668 -5.358 -22.908 1.00 42.12 82 THR A N 1
ATOM 643 C CA . THR A 1 82 ? -0.062 -6.317 -23.837 1.00 42.12 82 THR A CA 1
ATOM 644 C C . THR A 1 82 ? 1.324 -5.905 -24.321 1.00 42.12 82 THR A C 1
ATOM 646 O O . THR A 1 82 ? 1.910 -6.611 -25.142 1.00 42.12 82 THR A O 1
ATOM 649 N N . ASP A 1 83 ? 1.864 -4.781 -23.852 1.00 40.50 83 ASP A N 1
ATOM 650 C CA . ASP A 1 83 ? 2.727 -4.012 -24.739 1.00 40.50 83 ASP A CA 1
ATOM 651 C C . ASP A 1 83 ? 4.228 -4.211 -24.546 1.00 40.50 83 ASP A C 1
ATOM 653 O O . ASP A 1 83 ? 4.963 -3.878 -25.471 1.00 40.50 83 ASP A O 1
ATOM 657 N N . HIS A 1 84 ? 4.722 -4.856 -23.477 1.00 39.84 84 HIS A N 1
ATOM 658 C CA . HIS A 1 84 ? 6.185 -4.919 -23.287 1.00 39.84 84 HIS A CA 1
ATOM 659 C C . HIS A 1 84 ? 6.840 -6.255 -22.926 1.00 39.84 84 HIS A C 1
ATOM 661 O O . HIS A 1 84 ? 8.061 -6.286 -22.808 1.00 39.84 84 HIS A O 1
ATOM 667 N N . ILE A 1 85 ? 6.124 -7.385 -22.874 1.00 45.59 85 ILE A N 1
ATOM 668 C CA . ILE A 1 85 ? 6.789 -8.687 -22.657 1.00 45.59 85 ILE A CA 1
ATOM 669 C C . ILE A 1 85 ? 6.248 -9.766 -23.598 1.00 45.59 85 ILE A C 1
ATOM 671 O O . ILE A 1 85 ? 5.595 -10.727 -23.207 1.00 45.59 85 ILE A O 1
ATOM 675 N N . ARG A 1 86 ? 6.519 -9.618 -24.894 1.00 44.41 86 ARG A N 1
ATOM 676 C CA . ARG A 1 86 ? 6.523 -10.763 -25.812 1.00 44.41 86 ARG A CA 1
ATOM 677 C C . ARG A 1 86 ? 7.874 -10.822 -26.494 1.00 44.41 86 ARG A C 1
ATOM 679 O O . ARG A 1 86 ? 8.064 -10.240 -27.562 1.00 44.41 86 ARG A O 1
ATOM 686 N N . ASP A 1 87 ? 8.795 -11.570 -25.898 1.00 45.72 87 ASP A N 1
ATOM 687 C CA . ASP A 1 87 ? 9.886 -12.137 -26.675 1.00 45.72 87 ASP A CA 1
ATOM 688 C C . ASP A 1 87 ? 9.275 -13.130 -27.677 1.00 45.72 87 ASP A C 1
ATOM 690 O O . ASP A 1 87 ? 8.869 -14.244 -27.343 1.00 45.72 87 ASP A O 1
ATOM 694 N N . LYS A 1 88 ? 9.154 -12.693 -28.934 1.00 49.25 88 LYS A N 1
ATOM 695 C CA . LYS A 1 88 ? 8.593 -13.498 -30.028 1.00 49.25 88 LYS A CA 1
ATOM 696 C C . LYS A 1 88 ? 9.478 -14.700 -30.394 1.00 49.25 88 LYS A C 1
ATOM 698 O O . LYS A 1 88 ? 9.051 -15.507 -31.218 1.00 49.25 88 LYS A O 1
ATOM 703 N N . SER A 1 89 ? 10.682 -14.820 -29.827 1.00 51.69 89 SER A N 1
ATOM 704 C CA . SER A 1 89 ? 11.643 -15.877 -30.155 1.00 51.69 89 SER A CA 1
ATOM 705 C C . SER A 1 89 ? 11.518 -17.140 -29.294 1.00 51.69 89 SER A C 1
ATOM 707 O O . SER A 1 89 ? 12.028 -18.186 -29.697 1.00 51.69 89 SER A O 1
ATOM 709 N N . ASN A 1 90 ? 10.791 -17.103 -28.166 1.00 47.00 90 ASN A N 1
ATOM 710 C CA . ASN A 1 90 ? 10.633 -18.267 -27.290 1.00 47.00 90 ASN A CA 1
ATOM 711 C C . ASN A 1 90 ? 9.213 -18.375 -26.681 1.00 47.00 90 ASN A C 1
ATOM 713 O O . ASN A 1 90 ? 8.932 -17.774 -25.645 1.00 47.00 90 ASN A O 1
ATOM 717 N N . PRO A 1 91 ? 8.302 -19.187 -27.255 1.00 47.19 91 PRO A N 1
ATOM 718 C CA . PRO A 1 91 ? 6.897 -19.268 -26.828 1.00 47.19 91 PRO A CA 1
ATOM 719 C C . PRO A 1 91 ? 6.672 -19.905 -25.444 1.00 47.19 91 PRO A C 1
ATOM 721 O O . PRO A 1 91 ? 5.531 -19.980 -24.994 1.00 47.19 91 PRO A O 1
ATOM 724 N N . ARG A 1 92 ? 7.729 -20.381 -24.768 1.00 42.28 92 ARG A N 1
ATOM 725 C CA . ARG A 1 92 ? 7.667 -20.895 -23.388 1.00 42.28 92 ARG A CA 1
ATOM 726 C C . ARG A 1 92 ? 8.043 -19.864 -22.324 1.00 42.28 92 ARG A C 1
ATOM 728 O O . ARG A 1 92 ? 7.874 -20.163 -21.149 1.00 42.28 92 ARG A O 1
ATOM 735 N N . ASN A 1 93 ? 8.519 -18.683 -22.718 1.00 39.69 93 ASN A N 1
ATOM 736 C CA . ASN A 1 93 ? 8.849 -17.603 -21.793 1.00 39.69 93 ASN A CA 1
ATOM 737 C C . ASN A 1 93 ? 7.707 -16.579 -21.776 1.00 39.69 93 ASN A C 1
ATOM 739 O O . ASN A 1 93 ? 7.836 -15.452 -22.247 1.00 39.69 93 ASN A O 1
ATOM 743 N N . VAL A 1 94 ? 6.534 -17.017 -21.313 1.00 42.16 94 VAL A N 1
ATOM 744 C CA . VAL A 1 94 ? 5.468 -16.086 -20.939 1.00 42.16 94 VAL A CA 1
ATOM 745 C C . VAL A 1 94 ? 5.796 -15.665 -19.516 1.00 42.16 94 VAL A C 1
ATOM 747 O O . VAL A 1 94 ? 5.437 -16.368 -18.575 1.00 42.16 94 VAL A O 1
ATOM 750 N N . GLU A 1 95 ? 6.533 -14.563 -19.364 1.00 47.19 95 GLU A N 1
ATOM 751 C CA . GLU A 1 95 ? 6.567 -13.876 -18.072 1.00 47.19 95 GLU A CA 1
ATOM 752 C C . GLU A 1 95 ? 5.107 -13.641 -17.670 1.00 47.19 95 GLU A C 1
ATOM 754 O O . GLU A 1 95 ? 4.326 -13.168 -18.510 1.00 47.19 95 GLU A O 1
ATOM 759 N N . PRO A 1 96 ? 4.687 -14.034 -16.457 1.00 48.38 96 PRO A N 1
ATOM 760 C CA . PRO A 1 96 ? 3.318 -13.823 -16.025 1.00 48.38 96 PRO A CA 1
ATOM 761 C C . PRO A 1 96 ? 3.013 -12.333 -16.167 1.00 48.38 96 PRO A C 1
ATOM 763 O O . PRO A 1 96 ? 3.628 -11.493 -15.514 1.00 48.38 96 PRO A O 1
ATOM 766 N N . SER A 1 97 ? 2.102 -11.991 -17.079 1.00 55.03 97 SER A N 1
ATOM 767 C CA . SER A 1 97 ? 1.689 -10.610 -17.284 1.00 55.03 97 SER A CA 1
ATOM 768 C C . SER A 1 97 ? 0.879 -10.195 -16.061 1.00 55.03 97 SER A C 1
ATOM 770 O O . SER A 1 97 ? -0.326 -10.448 -15.998 1.00 55.03 97 SER A O 1
ATOM 772 N N . ILE A 1 98 ? 1.556 -9.626 -15.065 1.00 62.94 98 ILE A N 1
ATOM 773 C CA . ILE A 1 98 ? 0.912 -9.009 -13.911 1.00 62.94 98 ILE A CA 1
ATOM 774 C C . ILE A 1 98 ? -0.014 -7.922 -14.446 1.00 62.94 98 ILE A C 1
ATOM 776 O O . ILE A 1 98 ? 0.399 -7.048 -15.210 1.00 62.94 98 ILE A O 1
ATOM 780 N N . LEU A 1 99 ? -1.287 -8.022 -14.084 1.00 68.44 99 LEU A N 1
ATOM 781 C CA . LEU A 1 99 ? -2.325 -7.176 -14.633 1.00 68.44 99 LEU A CA 1
ATOM 782 C C . LEU A 1 99 ? -2.733 -6.133 -13.602 1.00 68.44 99 LEU A C 1
ATOM 784 O O . LEU A 1 99 ? -3.354 -6.472 -12.598 1.00 68.44 99 LEU A O 1
ATOM 788 N N . VAL A 1 100 ? -2.418 -4.874 -13.901 1.00 79.50 100 VAL A N 1
ATOM 789 C CA . VAL A 1 100 ? -2.824 -3.718 -13.100 1.00 79.50 100 VAL A CA 1
ATOM 790 C C . VAL A 1 100 ? -4.188 -3.211 -13.576 1.00 79.50 100 VAL A C 1
ATOM 792 O O . VAL A 1 100 ? -4.421 -3.019 -14.772 1.00 79.50 100 VAL A O 1
ATOM 795 N N . ARG A 1 101 ? -5.103 -2.998 -12.631 1.00 83.12 101 ARG A N 1
ATOM 796 C CA . ARG A 1 101 ? -6.422 -2.385 -12.818 1.00 83.12 101 ARG A CA 1
ATOM 797 C C . ARG A 1 101 ? -6.493 -1.136 -11.950 1.00 83.12 101 ARG A C 1
ATOM 799 O O . ARG A 1 101 ? -6.518 -1.289 -10.741 1.00 83.12 101 ARG A O 1
ATOM 806 N N . ILE A 1 102 ? -6.625 0.031 -12.576 1.00 82.38 102 ILE A N 1
ATOM 807 C CA . ILE A 1 102 ? -6.829 1.317 -11.894 1.00 82.38 102 ILE A CA 1
ATOM 808 C C . ILE A 1 102 ? -8.284 1.789 -12.012 1.00 82.38 102 ILE A C 1
ATOM 810 O O . ILE A 1 102 ? -8.945 1.492 -13.014 1.00 82.38 102 ILE A O 1
ATOM 814 N N . ASP A 1 103 ? -8.783 2.517 -11.010 1.00 76.12 103 ASP A N 1
ATOM 815 C CA . ASP A 1 103 ? -10.036 3.274 -11.124 1.00 76.12 103 ASP A CA 1
ATOM 816 C C . ASP A 1 103 ? -9.762 4.621 -11.821 1.00 76.12 103 ASP A C 1
ATOM 818 O O . ASP A 1 103 ? -9.015 5.433 -11.277 1.00 76.12 103 ASP A O 1
ATOM 822 N N . PRO A 1 104 ? -10.350 4.900 -13.002 1.00 78.38 104 PRO A N 1
ATOM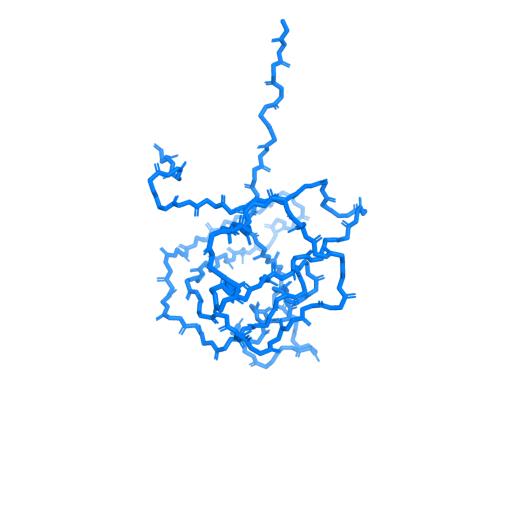 823 C CA . PRO A 1 104 ? -10.126 6.154 -13.726 1.00 78.38 104 PRO A CA 1
ATOM 824 C C . PRO A 1 104 ? -10.662 7.411 -13.014 1.00 78.38 104 PRO A C 1
ATOM 826 O O . PRO A 1 104 ? -10.345 8.527 -13.437 1.00 78.38 104 PRO A O 1
ATOM 829 N N . GLN A 1 105 ? -11.515 7.263 -11.992 1.00 78.94 105 GLN A N 1
ATOM 830 C CA . GLN A 1 105 ? -12.002 8.386 -11.182 1.00 78.94 105 GLN A CA 1
ATOM 831 C C . GLN A 1 105 ? -10.978 8.833 -10.136 1.00 78.94 105 GLN A C 1
ATOM 833 O O . GLN A 1 105 ? -10.963 10.013 -9.787 1.00 78.94 105 GLN A O 1
ATOM 838 N N . GLU A 1 106 ? -10.114 7.924 -9.684 1.00 73.94 106 GLU A N 1
ATOM 839 C CA . GLU A 1 106 ? -9.121 8.182 -8.634 1.00 73.94 106 GLU A CA 1
ATOM 840 C C . GLU A 1 106 ? -7.704 8.303 -9.214 1.00 73.94 106 GLU A C 1
ATOM 842 O O . GLU A 1 106 ? -6.954 9.204 -8.838 1.00 73.94 106 GLU A O 1
ATOM 847 N N . HIS A 1 107 ? -7.366 7.500 -10.230 1.00 79.81 107 HIS A N 1
ATOM 848 C CA . HIS A 1 107 ? -6.038 7.460 -10.842 1.00 79.81 107 HIS A CA 1
ATOM 849 C C . HIS A 1 107 ? -6.093 7.599 -12.365 1.00 79.81 107 HIS A C 1
ATOM 851 O O . HIS A 1 107 ? -7.025 7.153 -13.030 1.00 79.81 107 HIS A O 1
ATOM 857 N N . GLN A 1 108 ? -5.065 8.225 -12.942 1.00 82.12 108 GLN A N 1
ATOM 858 C CA . GLN A 1 108 ? -5.028 8.537 -14.377 1.00 82.12 108 GLN A CA 1
ATOM 859 C C . GLN A 1 108 ? -4.126 7.597 -15.187 1.00 82.12 108 GLN A C 1
ATOM 861 O O . GLN A 1 108 ? -4.391 7.381 -16.368 1.00 82.12 108 GLN A O 1
ATOM 866 N N . ASP A 1 109 ? -3.064 7.059 -14.581 1.00 84.38 109 ASP A N 1
ATOM 867 C CA . ASP A 1 109 ? -2.083 6.197 -15.249 1.00 84.38 109 ASP A CA 1
ATOM 868 C C . ASP A 1 109 ? -1.330 5.328 -14.227 1.00 84.38 109 ASP A C 1
ATOM 870 O O . ASP A 1 109 ? -1.423 5.565 -13.021 1.00 84.38 109 ASP A O 1
ATOM 874 N N . TRP A 1 110 ? -0.575 4.336 -14.702 1.00 83.81 110 TRP A N 1
ATOM 875 C CA . TRP A 1 110 ? 0.298 3.504 -13.874 1.00 83.81 110 TRP A CA 1
ATOM 876 C C . TRP A 1 110 ? 1.595 3.146 -14.604 1.00 83.81 110 TRP A C 1
ATOM 878 O O . TRP A 1 110 ? 1.659 3.088 -15.830 1.00 83.81 110 TRP A O 1
ATOM 888 N N . GLY A 1 111 ? 2.644 2.848 -13.839 1.00 81.94 111 GLY A N 1
ATOM 889 C CA . GLY A 1 111 ? 3.919 2.407 -14.390 1.00 81.94 111 GLY A CA 1
ATOM 890 C C . GLY A 1 111 ? 4.702 1.557 -13.403 1.00 81.94 111 GLY A C 1
ATOM 891 O O . GLY A 1 111 ? 4.556 1.693 -12.190 1.00 81.94 111 GLY A O 1
ATOM 892 N N . TRP A 1 112 ? 5.546 0.677 -13.935 1.00 82.56 112 TRP A N 1
ATOM 893 C CA . TRP A 1 112 ? 6.593 0.036 -13.148 1.00 82.56 112 TRP A CA 1
ATOM 894 C C . TRP A 1 112 ? 7.823 0.936 -13.139 1.00 82.56 112 TRP A C 1
ATOM 896 O O . TRP A 1 112 ? 8.193 1.475 -14.180 1.00 82.56 112 TRP A O 1
ATOM 906 N N . ALA A 1 113 ? 8.463 1.053 -11.981 1.00 79.06 113 ALA A N 1
ATOM 907 C CA . ALA A 1 113 ? 9.757 1.698 -11.840 1.00 79.06 113 ALA A CA 1
ATOM 908 C C . ALA A 1 113 ? 10.748 0.703 -11.234 1.00 79.06 113 ALA A C 1
ATOM 910 O O . ALA A 1 113 ? 10.441 -0.023 -10.284 1.00 79.06 113 ALA A O 1
ATOM 911 N N . THR A 1 114 ? 11.946 0.667 -11.793 1.00 80.25 114 THR A N 1
ATOM 912 C CA . THR A 1 114 ? 13.110 0.032 -11.186 1.00 80.25 114 THR A CA 1
ATOM 913 C C . THR A 1 114 ? 13.657 0.913 -10.066 1.00 80.25 114 THR A C 1
ATOM 915 O O . THR A 1 114 ? 13.453 2.125 -10.051 1.00 80.25 114 THR A O 1
ATOM 918 N N . GLU A 1 115 ? 14.416 0.324 -9.141 1.00 76.25 115 GLU A N 1
ATOM 919 C CA . GLU A 1 115 ? 15.068 1.080 -8.060 1.00 76.25 115 GLU A CA 1
ATOM 920 C C . GLU A 1 115 ? 15.950 2.225 -8.594 1.00 76.25 115 GLU A C 1
ATOM 922 O O . GLU A 1 115 ? 16.014 3.285 -7.986 1.00 76.25 115 GLU A O 1
ATOM 927 N N . ALA A 1 116 ? 16.579 2.045 -9.761 1.00 76.56 116 ALA A N 1
ATOM 928 C CA . ALA A 1 116 ? 17.414 3.068 -10.390 1.00 76.56 116 ALA A CA 1
ATOM 929 C C . ALA A 1 116 ? 16.617 4.239 -11.000 1.00 76.56 116 ALA A C 1
ATOM 931 O O . ALA A 1 116 ? 17.174 5.322 -11.176 1.00 76.56 116 ALA A O 1
ATOM 932 N N . GLU A 1 117 ? 15.342 4.033 -11.345 1.00 76.06 117 GLU A N 1
ATOM 933 C CA . GLU A 1 117 ? 14.456 5.077 -11.884 1.00 76.06 117 GLU A CA 1
ATOM 934 C C . GLU A 1 117 ? 13.838 5.941 -10.777 1.00 76.06 117 GLU A C 1
ATOM 936 O O . GLU A 1 117 ? 13.432 7.075 -11.035 1.00 76.06 117 GLU A O 1
ATOM 941 N N . VAL A 1 118 ? 13.807 5.443 -9.537 1.00 69.31 118 VAL A N 1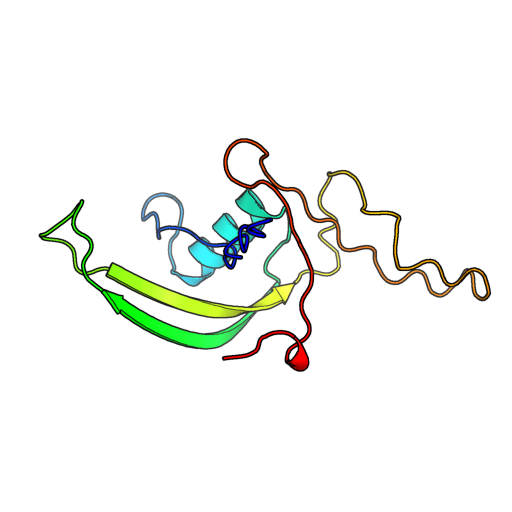
ATOM 942 C CA . VAL A 1 118 ? 13.367 6.203 -8.362 1.00 69.31 118 VAL A CA 1
ATOM 943 C C . VAL A 1 118 ? 14.533 7.066 -7.865 1.00 69.31 118 VAL A C 1
ATOM 945 O O . VAL A 1 118 ? 15.339 6.650 -7.036 1.00 69.31 118 VAL A O 1
ATOM 948 N N . ILE A 1 119 ? 14.651 8.276 -8.415 1.00 63.28 119 ILE A N 1
ATOM 949 C CA . ILE A 1 119 ? 15.678 9.254 -8.028 1.00 63.28 119 ILE A CA 1
ATOM 950 C C . ILE A 1 119 ? 15.139 10.109 -6.871 1.00 63.28 119 ILE A C 1
ATOM 952 O O . ILE A 1 119 ? 14.133 10.795 -7.041 1.00 63.28 119 ILE A O 1
ATOM 956 N N . ASN A 1 120 ? 15.814 10.058 -5.715 1.00 50.81 120 ASN A N 1
ATOM 957 C CA . ASN A 1 120 ? 15.617 10.997 -4.597 1.00 50.81 120 ASN A CA 1
ATOM 958 C C . ASN A 1 120 ? 16.140 12.399 -4.931 1.00 50.81 120 ASN A C 1
ATOM 960 O O . ASN A 1 120 ? 17.257 12.486 -5.496 1.00 50.81 120 ASN A O 1
#

Radius of gyration: 17.08 Å; Cα contacts (8 Å, |Δi|>4): 146; chains: 1; bounding box: 32×45×46 Å

Mean predicted aligned error: 10.37 Å

InterPro domains:
  IPR000086 NUDIX hydrolase domain [PF00293] (4-75)
  IPR000086 NUDIX hydrolase domain [PS51462] (1-120)
  IPR015797 NUDIX hydrolase-like domain superfamily [SSF55811] (9-119)

Secondary structure (DSSP, 8-state):
----------S-----TTT-SSHHHHHHHHHHHHH---EEEEEEEEEEEEE--SSSTT--EEEEEEEEEE-TT---SS----SS---TT-TT-----------TTT-S------TTT---

Nearest PDB structures (foldseek):
  4mpo-assembly3_C  TM=5.928E-01  e=1.863E-01  Chlamydia trachomatis L2/434/Bu
  3hyq-assembly1_A  TM=5.114E-01  e=7.027E-01  Salmonella enterica subsp. enterica serovar Typhimurium str. LT2
  8dpa-assembly1_A  TM=5.458E-01  e=3.635E+00  Melampsora lini
  7aeb-assembly1_S  TM=3.155E-01  e=4.125E+00  Algoriphagus machipongonensis